Protein AF-A0A8T3SEL9-F1 (afdb_monomer)

pLDDT: mean 79.7, std 16.01, range [45.06, 97.81]

Sequence (155 aa):
MIRTMKAFIFATLALVSWNGCASQTGQLVCGKILPKHASYVLKGKKKGWAEIYLLQNTGKEPITVNRAIAHPSASAGWSSQIDPYHHAALAITSPQFILNCNHSNDGKPTSCKPLRVCILKNANQWKVTGEYWLVENKATSDFSQALMQRFKSTQ

Mean predicted aligned error: 10.85 Å

Radius of gyration: 24.33 Å; Cα contacts (8 Å, |Δi|>4): 308; chains: 1; bounding box: 57×94×31 Å

Structure (mmCIF, N/CA/C/O backbone):
data_AF-A0A8T3SEL9-F1
#
_entry.id   AF-A0A8T3SEL9-F1
#
loop_
_atom_site.group_PDB
_atom_site.id
_atom_site.type_symbol
_atom_site.label_atom_id
_atom_site.label_alt_id
_atom_site.label_comp_id
_atom_site.label_asym_id
_atom_site.label_entity_id
_atom_site.label_seq_id
_atom_site.pdbx_PDB_ins_code
_atom_site.Cartn_x
_atom_site.Cartn_y
_atom_site.Cartn_z
_atom_site.occupancy
_atom_site.B_iso_or_equiv
_atom_site.auth_seq_id
_atom_site.auth_comp_id
_atom_site.auth_asym_id
_atom_site.auth_atom_id
_atom_site.pdbx_PDB_model_num
ATOM 1 N N . MET A 1 1 ? -41.511 -79.020 -3.322 1.00 45.59 1 MET A N 1
ATOM 2 C CA . MET A 1 1 ? -40.451 -78.205 -2.687 1.00 45.59 1 MET A CA 1
ATOM 3 C C . MET A 1 1 ? -39.427 -77.836 -3.746 1.00 45.59 1 MET A C 1
ATOM 5 O O . MET A 1 1 ? -38.696 -78.710 -4.183 1.00 45.59 1 MET A O 1
ATOM 9 N N . ILE A 1 2 ? -39.410 -76.580 -4.194 1.00 45.06 2 ILE A N 1
ATOM 10 C CA . ILE A 1 2 ? -38.405 -76.040 -5.120 1.00 45.06 2 ILE A CA 1
ATOM 11 C C . ILE A 1 2 ? -37.976 -74.682 -4.557 1.00 45.06 2 ILE A C 1
ATOM 13 O O . ILE A 1 2 ? -38.814 -73.823 -4.291 1.00 45.06 2 ILE A O 1
ATOM 17 N N . ARG A 1 3 ? -36.671 -74.546 -4.303 1.00 53.50 3 ARG A N 1
ATOM 18 C CA . ARG A 1 3 ? -35.992 -73.320 -3.870 1.00 53.50 3 ARG A CA 1
ATOM 19 C C . ARG A 1 3 ? -35.836 -72.380 -5.063 1.00 53.50 3 ARG A C 1
ATOM 21 O O . ARG A 1 3 ? -35.314 -72.809 -6.086 1.00 53.50 3 ARG A O 1
ATOM 28 N N . THR A 1 4 ? -36.118 -71.094 -4.882 1.00 47.53 4 THR A N 1
ATOM 29 C CA . THR A 1 4 ? -35.555 -70.040 -5.741 1.00 47.53 4 THR A CA 1
ATOM 30 C C . THR A 1 4 ? -35.209 -68.806 -4.915 1.00 47.53 4 THR A C 1
ATOM 32 O O . THR A 1 4 ? -36.090 -68.140 -4.379 1.00 47.53 4 THR A O 1
ATOM 35 N N . MET A 1 5 ? -33.904 -68.527 -4.829 1.00 51.06 5 MET A N 1
ATOM 36 C CA . MET A 1 5 ? -33.304 -67.265 -4.387 1.00 51.06 5 MET A CA 1
ATOM 37 C C . MET A 1 5 ? -33.621 -66.144 -5.378 1.00 51.06 5 MET A C 1
ATOM 39 O O . MET A 1 5 ? -33.365 -66.318 -6.566 1.00 51.06 5 MET A O 1
ATOM 43 N N . LYS A 1 6 ? -34.056 -64.984 -4.879 1.00 52.91 6 LYS A N 1
ATOM 44 C CA . LYS A 1 6 ? -33.897 -63.639 -5.470 1.00 52.91 6 LYS A CA 1
ATOM 45 C C . LYS A 1 6 ? -34.057 -62.644 -4.316 1.00 52.91 6 LYS A C 1
ATOM 47 O O . LYS A 1 6 ? -34.886 -62.886 -3.455 1.00 52.91 6 LYS A O 1
ATOM 52 N N . ALA A 1 7 ? -33.406 -61.504 -4.194 1.00 52.88 7 ALA A N 1
ATOM 53 C CA . ALA A 1 7 ? -32.219 -60.874 -4.746 1.00 52.88 7 ALA A CA 1
ATOM 54 C C . ALA A 1 7 ? -32.076 -59.624 -3.851 1.00 52.88 7 ALA A C 1
ATOM 56 O O . ALA A 1 7 ? -33.081 -58.988 -3.527 1.00 52.88 7 ALA A O 1
ATOM 57 N N . PHE A 1 8 ? -30.867 -59.320 -3.383 1.00 56.78 8 PHE A N 1
ATOM 58 C CA . PHE A 1 8 ? -30.576 -58.126 -2.587 1.00 56.78 8 PHE A CA 1
ATOM 59 C C . PHE A 1 8 ? -31.011 -56.860 -3.342 1.00 56.78 8 PHE A C 1
ATOM 61 O O . PHE A 1 8 ? -30.530 -56.614 -4.445 1.00 56.78 8 PHE A O 1
ATOM 68 N N . ILE A 1 9 ? -31.858 -56.031 -2.727 1.00 59.31 9 ILE A N 1
ATOM 69 C CA . ILE A 1 9 ? -32.057 -54.633 -3.125 1.00 59.31 9 ILE A CA 1
ATOM 70 C C . ILE A 1 9 ? -31.699 -53.772 -1.915 1.00 59.31 9 ILE A C 1
ATOM 72 O O . ILE A 1 9 ? -32.540 -53.402 -1.102 1.00 59.31 9 ILE A O 1
ATOM 76 N N . PHE A 1 10 ? -30.404 -53.497 -1.781 1.00 57.62 10 PHE A N 1
ATOM 77 C CA . PHE A 1 10 ? -29.902 -52.360 -1.019 1.00 57.62 10 PHE A CA 1
ATOM 78 C C . PHE A 1 10 ? -29.872 -51.174 -1.993 1.00 57.62 10 PHE A C 1
ATOM 80 O O . PHE A 1 10 ? -28.969 -51.081 -2.819 1.00 57.62 10 PHE A O 1
ATOM 87 N N . ALA A 1 11 ? -30.883 -50.304 -1.944 1.00 58.12 11 ALA A N 1
ATOM 88 C CA . ALA A 1 11 ? -30.947 -49.087 -2.757 1.00 58.12 11 ALA A CA 1
ATOM 89 C C . ALA A 1 11 ? -31.209 -47.867 -1.860 1.00 58.12 11 ALA A C 1
ATOM 91 O O . ALA A 1 11 ? -32.333 -47.430 -1.638 1.00 58.12 11 ALA A O 1
ATOM 92 N N . THR A 1 12 ? -30.102 -47.396 -1.294 1.00 59.22 12 THR A N 1
ATOM 93 C CA . THR A 1 12 ? -29.720 -46.005 -1.012 1.00 59.22 12 THR A CA 1
ATOM 94 C C . THR A 1 12 ? -30.714 -44.888 -1.381 1.00 59.22 12 THR A C 1
ATOM 96 O O . THR A 1 12 ? -30.865 -44.550 -2.553 1.00 59.22 12 THR A O 1
ATOM 99 N N . LEU A 1 13 ? -31.226 -44.181 -0.369 1.00 55.56 13 LEU A N 1
ATOM 100 C CA . LEU A 1 13 ? -31.569 -42.754 -0.460 1.00 55.56 13 LEU A CA 1
ATOM 101 C C . LEU A 1 13 ? -31.029 -42.025 0.780 1.00 55.56 13 LEU A C 1
ATOM 103 O O . LEU A 1 13 ? -31.758 -41.645 1.692 1.00 55.56 13 LEU A O 1
ATOM 107 N N . ALA A 1 14 ? -29.708 -41.849 0.820 1.00 58.53 14 ALA A N 1
ATOM 108 C CA . ALA A 1 14 ? -29.106 -40.823 1.657 1.00 58.53 14 ALA A CA 1
ATOM 109 C C . ALA A 1 14 ? -29.366 -39.477 0.970 1.00 58.53 14 ALA A C 1
ATOM 111 O O . ALA A 1 14 ? -28.716 -39.134 -0.016 1.00 58.53 14 ALA A O 1
ATOM 112 N N . LEU A 1 15 ? -30.357 -38.737 1.469 1.00 55.75 15 LEU A N 1
ATOM 113 C CA . LEU A 1 15 ? -30.555 -37.324 1.162 1.00 55.75 15 LEU A CA 1
ATOM 114 C C . LEU A 1 15 ? -29.358 -36.554 1.731 1.00 55.75 15 LEU A C 1
ATOM 116 O O . LEU A 1 15 ? -29.392 -36.058 2.854 1.00 55.75 15 LEU A O 1
ATOM 120 N N . VAL A 1 16 ? -28.265 -36.507 0.971 1.00 56.00 16 VAL A N 1
ATOM 121 C CA . VAL A 1 16 ? -27.132 -35.640 1.278 1.00 56.00 16 VAL A CA 1
ATOM 122 C C . VAL A 1 16 ? -27.602 -34.216 1.009 1.00 56.00 16 VAL A C 1
ATOM 124 O O . VAL A 1 16 ? -27.625 -33.744 -0.125 1.00 56.00 16 VAL A O 1
ATOM 127 N N . SER A 1 17 ? -28.050 -33.550 2.068 1.00 52.78 17 SER A N 1
ATOM 128 C CA . SER A 1 17 ? -28.350 -32.127 2.078 1.00 52.78 17 SER A CA 1
ATOM 129 C C . SER A 1 17 ? -27.085 -31.358 1.697 1.00 52.78 17 SER A C 1
ATOM 131 O O . SER A 1 17 ? -26.189 -31.163 2.522 1.00 52.78 17 SER A O 1
ATOM 133 N N . TRP A 1 18 ? -27.005 -30.924 0.438 1.00 59.72 18 TRP A N 1
ATOM 134 C CA . TRP A 1 18 ? -26.073 -29.886 0.020 1.00 59.72 18 TRP A CA 1
ATOM 135 C C . TRP A 1 18 ? -26.457 -28.589 0.734 1.00 59.72 18 TRP A C 1
ATOM 137 O O . TRP A 1 18 ? -27.244 -27.786 0.239 1.00 59.72 18 TRP A O 1
ATOM 147 N N . ASN A 1 19 ? -25.877 -28.367 1.912 1.00 50.00 19 ASN A N 1
ATOM 148 C CA . ASN A 1 19 ? -25.732 -27.024 2.447 1.00 50.00 19 ASN A CA 1
ATOM 149 C C . ASN A 1 19 ? -24.744 -26.296 1.533 1.00 50.00 19 ASN A C 1
ATOM 151 O O . ASN A 1 19 ? -23.529 -26.387 1.707 1.00 50.00 19 ASN A O 1
ATOM 155 N N . GLY A 1 20 ? -25.275 -25.623 0.511 1.00 50.00 20 GLY A N 1
ATOM 156 C CA . GLY A 1 20 ? -24.519 -24.672 -0.288 1.00 50.00 20 GLY A CA 1
ATOM 157 C C . GLY A 1 20 ? -23.962 -23.602 0.642 1.00 50.00 20 GLY A C 1
ATOM 158 O O . GLY A 1 20 ? -24.685 -22.713 1.084 1.00 50.00 20 GLY A O 1
ATOM 159 N N . CYS A 1 21 ? -22.677 -23.707 0.975 1.00 51.06 21 CYS A N 1
ATOM 160 C CA . CYS A 1 21 ? -21.960 -22.678 1.705 1.00 51.06 21 CYS A CA 1
ATOM 161 C C . CYS A 1 21 ? -21.809 -21.478 0.761 1.00 51.06 21 CYS A C 1
ATOM 163 O O . CYS A 1 21 ? -20.869 -21.408 -0.032 1.00 51.06 21 CYS A O 1
ATOM 165 N N . ALA A 1 22 ? -22.782 -20.564 0.786 1.00 45.84 22 ALA A N 1
ATOM 166 C CA . ALA A 1 22 ? -22.693 -19.290 0.091 1.00 45.84 22 ALA A CA 1
ATOM 167 C C . ALA A 1 22 ? -21.573 -18.470 0.745 1.00 45.84 22 ALA A C 1
ATOM 169 O O . ALA A 1 22 ? -21.781 -17.748 1.718 1.00 45.84 22 ALA A O 1
ATOM 170 N N . SER A 1 23 ? -20.353 -18.626 0.231 1.00 52.41 23 SER A N 1
ATOM 171 C CA . SER A 1 23 ? -19.222 -17.795 0.621 1.00 52.41 23 SER A CA 1
ATOM 172 C C . SER A 1 23 ? -19.527 -16.362 0.201 1.00 52.41 23 SER A C 1
ATOM 174 O O . SER A 1 23 ? -19.604 -16.064 -0.989 1.00 52.41 23 SER A O 1
ATOM 176 N N . GLN A 1 24 ? -19.724 -15.474 1.176 1.00 51.75 24 GLN A N 1
ATOM 177 C CA . GLN A 1 24 ? -19.794 -14.032 0.949 1.00 51.75 24 GLN A CA 1
ATOM 178 C C . GLN A 1 24 ? -18.437 -13.554 0.421 1.00 51.75 24 GLN A C 1
ATOM 180 O O . GLN A 1 24 ? -17.544 -13.174 1.176 1.00 51.75 24 GLN A O 1
ATOM 185 N N . THR A 1 25 ? -18.247 -13.612 -0.892 1.00 56.88 25 THR A N 1
ATOM 186 C CA . THR A 1 25 ? -17.068 -13.056 -1.548 1.00 56.88 25 THR A CA 1
ATOM 187 C C . THR A 1 25 ? -17.226 -11.542 -1.612 1.00 56.88 25 THR A C 1
ATOM 189 O O . THR A 1 25 ? -18.165 -11.042 -2.234 1.00 56.88 25 THR A O 1
ATOM 192 N N . GLY A 1 26 ? -16.325 -10.803 -0.959 1.00 62.38 26 GLY A N 1
ATOM 193 C CA . GLY A 1 26 ? -16.287 -9.344 -1.056 1.00 62.38 26 GLY A CA 1
ATOM 194 C C . GLY A 1 26 ? -16.213 -8.890 -2.519 1.00 62.38 26 GLY A C 1
ATOM 195 O O . GLY A 1 26 ? -15.504 -9.481 -3.332 1.00 62.38 26 GLY A O 1
ATOM 196 N N . GLN A 1 27 ? -16.959 -7.843 -2.867 1.00 74.94 27 GLN A N 1
ATOM 197 C CA . GLN A 1 27 ? -16.995 -7.306 -4.224 1.00 74.94 27 GLN A CA 1
ATOM 198 C C . GLN A 1 27 ? -15.821 -6.347 -4.435 1.00 74.94 27 GLN A C 1
ATOM 200 O O . GLN A 1 27 ? -15.709 -5.327 -3.753 1.00 74.94 27 GLN A O 1
ATOM 205 N N . LEU A 1 28 ? -14.970 -6.628 -5.421 1.00 81.75 28 LEU A N 1
ATOM 206 C CA . LEU A 1 28 ? -13.900 -5.716 -5.815 1.00 81.75 28 LEU A CA 1
ATOM 207 C C . LEU A 1 28 ? -14.442 -4.571 -6.664 1.00 81.75 28 LEU A C 1
ATOM 209 O O . LEU A 1 28 ? -15.095 -4.783 -7.683 1.00 81.75 28 LEU A O 1
ATOM 213 N N . VAL A 1 29 ? -14.139 -3.343 -6.250 1.00 82.69 29 VAL A N 1
ATOM 214 C CA . VAL A 1 29 ? -14.457 -2.134 -7.011 1.00 82.69 29 VAL A CA 1
ATOM 215 C C . VAL A 1 29 ? -13.163 -1.409 -7.348 1.00 82.69 29 VAL A C 1
ATOM 217 O O . VAL A 1 29 ? -12.537 -0.792 -6.488 1.00 82.69 29 VAL A O 1
ATOM 220 N N . CYS A 1 30 ? -12.779 -1.480 -8.619 1.00 79.88 30 CYS A N 1
ATOM 221 C CA . CYS A 1 30 ? -11.598 -0.827 -9.174 1.00 79.88 30 CYS A CA 1
ATOM 222 C C . CYS A 1 30 ? -11.995 0.425 -9.974 1.00 79.88 30 CYS A C 1
ATOM 224 O O . CYS A 1 30 ? -13.083 0.484 -10.543 1.00 79.88 30 CYS A O 1
ATOM 226 N N . GLY A 1 31 ? -11.117 1.430 -10.039 1.00 64.88 31 GLY A N 1
ATOM 227 C CA . GLY A 1 31 ? -11.227 2.519 -11.025 1.00 64.88 31 GLY A CA 1
ATOM 228 C C . GLY A 1 31 ? -11.930 3.806 -10.580 1.00 64.88 31 GLY A C 1
ATOM 229 O O . GLY A 1 31 ? -11.930 4.771 -11.334 1.00 64.88 31 GLY A O 1
ATOM 230 N N . LYS A 1 32 ? -12.475 3.884 -9.357 1.00 67.06 32 LYS A N 1
ATOM 231 C CA . LYS A 1 32 ? -12.989 5.159 -8.800 1.00 67.06 32 LYS A CA 1
ATOM 232 C C . LYS A 1 32 ? -11.944 5.970 -8.028 1.00 67.06 32 LYS A C 1
ATOM 234 O O . LYS A 1 32 ? -12.220 7.100 -7.637 1.00 67.06 32 LYS A O 1
ATOM 239 N N . ILE A 1 33 ? -10.765 5.400 -7.794 1.00 79.00 33 ILE A N 1
ATOM 240 C CA . ILE A 1 33 ? -9.675 6.052 -7.072 1.00 79.00 33 ILE A CA 1
ATOM 241 C C . ILE A 1 33 ? -8.621 6.420 -8.103 1.00 79.00 33 ILE A C 1
ATOM 243 O O . ILE A 1 33 ? -7.929 5.549 -8.623 1.00 79.00 33 ILE A O 1
ATOM 247 N N . LEU A 1 34 ? -8.528 7.709 -8.410 1.00 79.75 34 LEU A N 1
ATOM 248 C CA . LEU A 1 34 ? -7.512 8.235 -9.309 1.00 79.75 34 LEU A CA 1
ATOM 249 C C . LEU A 1 34 ? -6.391 8.887 -8.496 1.00 79.75 34 LEU A C 1
ATOM 251 O O . LEU A 1 34 ? -6.676 9.563 -7.499 1.00 79.75 34 LEU A O 1
ATOM 255 N N . PRO A 1 35 ? -5.126 8.696 -8.898 1.00 82.38 35 PRO A N 1
ATOM 256 C CA . PRO A 1 35 ? -4.017 9.339 -8.225 1.00 82.38 35 PRO A CA 1
ATOM 257 C C . PRO A 1 35 ? -4.041 10.841 -8.508 1.00 82.38 35 PRO A C 1
ATOM 259 O O . PRO A 1 35 ? -4.305 11.283 -9.628 1.00 82.38 35 PRO A O 1
ATOM 262 N N . LYS A 1 36 ? -3.704 11.635 -7.495 1.00 82.50 36 LYS A N 1
ATOM 263 C CA . LYS A 1 36 ? -3.323 13.038 -7.654 1.00 82.50 36 LYS A CA 1
ATOM 264 C C . LYS A 1 36 ? -1.806 13.080 -7.837 1.00 82.50 36 LYS A C 1
ATOM 266 O O . LYS A 1 36 ? -1.063 13.087 -6.862 1.00 82.50 36 LYS A O 1
ATOM 271 N N . HIS A 1 37 ? -1.348 13.070 -9.088 1.00 80.00 37 HIS A N 1
ATOM 272 C CA . HIS A 1 37 ? 0.077 13.028 -9.456 1.00 80.00 37 HIS A CA 1
ATOM 273 C C . HIS A 1 37 ? 0.839 11.816 -8.878 1.00 80.00 37 HIS A C 1
ATOM 275 O O . HIS A 1 37 ? 0.717 10.703 -9.399 1.00 80.00 37 HIS A O 1
ATOM 281 N N . ALA A 1 38 ? 1.643 12.048 -7.838 1.00 86.06 38 ALA A N 1
ATOM 282 C CA . ALA A 1 38 ? 2.513 11.075 -7.181 1.00 86.06 38 ALA A CA 1
ATOM 283 C C . ALA A 1 38 ? 1.874 10.454 -5.929 1.00 86.06 38 ALA A C 1
ATOM 285 O O . ALA A 1 38 ? 2.556 9.771 -5.167 1.00 86.06 38 ALA A O 1
ATOM 286 N N . SER A 1 39 ? 0.578 10.699 -5.702 1.00 88.81 39 SER A N 1
ATOM 287 C CA . SER A 1 39 ? -0.094 10.269 -4.479 1.00 88.81 39 SER A CA 1
ATOM 288 C C . SER A 1 39 ? -1.522 9.784 -4.710 1.00 88.81 39 SER A C 1
ATOM 290 O O . SER A 1 39 ? -2.252 10.298 -5.558 1.00 88.81 39 SER A O 1
ATOM 292 N N . TYR A 1 40 ? -1.970 8.858 -3.873 1.00 90.19 40 TYR A N 1
ATOM 293 C CA . TYR A 1 40 ? -3.370 8.511 -3.671 1.00 90.19 40 TYR A CA 1
ATOM 294 C C . TYR A 1 40 ? -3.884 9.103 -2.362 1.00 90.19 40 TYR A C 1
ATOM 296 O O . TYR A 1 40 ? -3.187 9.093 -1.351 1.00 90.19 40 TYR A O 1
ATOM 304 N N . VAL A 1 41 ? -5.132 9.576 -2.367 1.00 90.56 41 VAL A N 1
ATOM 305 C CA . VAL A 1 41 ? -5.854 9.946 -1.143 1.00 90.56 41 VAL A CA 1
ATOM 306 C C . VAL A 1 41 ? -6.899 8.873 -0.876 1.00 90.56 41 VAL A C 1
ATOM 308 O O . VAL A 1 41 ? -7.944 8.828 -1.525 1.00 90.56 41 VAL A O 1
ATOM 311 N N . LEU A 1 42 ? -6.586 7.995 0.065 1.00 90.38 42 LEU A N 1
ATOM 312 C CA . LEU A 1 42 ? -7.416 6.881 0.498 1.00 90.38 42 LEU A CA 1
ATOM 313 C C . LEU A 1 42 ? -8.169 7.266 1.774 1.00 90.38 42 LEU A C 1
ATOM 315 O O . LEU A 1 42 ? -7.763 8.170 2.509 1.00 90.38 42 LEU A O 1
ATOM 319 N N . LYS A 1 43 ? -9.289 6.596 2.032 1.00 88.19 43 LYS A N 1
ATOM 320 C CA . LYS A 1 43 ? -10.138 6.861 3.199 1.00 88.19 43 LYS A CA 1
ATOM 321 C C . LYS A 1 43 ? -10.500 5.559 3.898 1.00 88.19 43 LYS A C 1
ATOM 323 O O . LYS A 1 43 ? -10.917 4.605 3.244 1.00 88.19 43 LYS A O 1
ATOM 328 N N . GLY A 1 44 ? -10.352 5.527 5.213 1.00 84.12 44 GLY A N 1
ATOM 329 C CA . GLY A 1 44 ? -10.933 4.489 6.050 1.00 84.12 44 GLY A CA 1
ATOM 330 C C . GLY A 1 44 ? -12.454 4.622 6.142 1.00 84.12 44 GLY A C 1
ATOM 331 O O . GLY A 1 44 ? -13.045 5.612 5.697 1.00 84.12 44 GLY A O 1
ATOM 332 N N . LYS A 1 45 ? -13.094 3.610 6.732 1.00 81.12 45 LYS A N 1
ATOM 333 C CA . LYS A 1 45 ? -14.528 3.635 7.051 1.00 81.12 45 LYS A CA 1
ATOM 334 C C . LYS A 1 45 ? -14.792 4.421 8.345 1.00 81.12 45 LYS A C 1
ATOM 336 O O . LYS A 1 45 ? -13.996 5.237 8.802 1.00 81.12 45 LYS A O 1
ATOM 341 N N . LYS A 1 46 ? -15.968 4.192 8.936 1.00 76.06 46 LYS A N 1
ATOM 342 C CA . LYS A 1 46 ? -16.347 4.659 10.272 1.00 76.06 46 LYS A CA 1
ATOM 343 C C . LYS A 1 46 ? -15.307 4.213 11.313 1.00 76.06 46 LYS A C 1
ATOM 345 O O . LYS A 1 46 ? -14.740 3.129 11.199 1.00 76.06 46 LYS A O 1
ATOM 350 N N . LYS A 1 47 ? -15.115 5.029 12.355 1.00 70.38 47 LYS A N 1
ATOM 351 C CA . LYS A 1 47 ? -14.187 4.777 13.471 1.00 70.38 47 LYS A CA 1
ATOM 352 C C . LYS A 1 47 ? -14.282 3.326 13.973 1.00 70.38 47 LYS A C 1
ATOM 354 O O . LYS A 1 47 ? -15.373 2.869 14.313 1.00 70.38 47 LYS A O 1
ATOM 359 N N . GLY A 1 48 ? -13.139 2.636 14.016 1.00 71.81 48 GLY A N 1
ATOM 360 C CA . GLY A 1 48 ? -13.020 1.240 14.458 1.00 71.81 48 GLY A CA 1
ATOM 361 C C . GLY A 1 48 ? -13.168 0.182 13.360 1.00 71.81 48 GLY A C 1
ATOM 362 O O . GLY A 1 48 ? -13.114 -1.002 13.675 1.00 71.81 48 GLY A O 1
ATOM 363 N N . TRP A 1 49 ? -13.345 0.584 12.097 1.00 81.75 49 TRP A N 1
ATOM 364 C CA . TRP A 1 49 ? -13.405 -0.330 10.957 1.00 81.75 49 TRP A CA 1
ATOM 365 C C . TRP A 1 49 ? -12.380 0.051 9.894 1.00 81.75 49 TRP A C 1
ATOM 367 O O . TRP A 1 49 ? -12.311 1.215 9.488 1.00 81.75 49 TRP A O 1
ATOM 377 N N . ALA A 1 50 ? -11.634 -0.934 9.398 1.00 86.38 50 ALA A N 1
ATOM 378 C CA . ALA A 1 50 ? -10.749 -0.715 8.263 1.00 86.38 50 ALA A CA 1
ATOM 379 C C . ALA A 1 50 ? -11.499 -0.803 6.929 1.00 86.38 50 ALA A C 1
ATOM 381 O O . ALA A 1 50 ? -12.383 -1.640 6.731 1.00 86.38 50 ALA A O 1
ATOM 382 N N . GLU A 1 51 ? -11.104 0.057 5.996 1.00 89.31 51 GLU A N 1
ATOM 383 C CA . GLU A 1 51 ? -11.327 -0.145 4.569 1.00 89.31 51 GLU A CA 1
ATOM 384 C C . GLU A 1 51 ? -10.116 -0.886 3.996 1.00 89.31 51 GLU A C 1
ATOM 386 O O . GLU A 1 51 ? -8.972 -0.526 4.292 1.00 89.31 51 GLU A O 1
ATOM 391 N N . ILE A 1 52 ? -10.363 -1.924 3.195 1.00 90.56 52 ILE A N 1
ATOM 392 C CA . ILE A 1 52 ? -9.296 -2.725 2.594 1.00 90.56 52 ILE A CA 1
ATOM 393 C C . ILE A 1 52 ? -9.083 -2.280 1.154 1.00 90.56 52 ILE A C 1
ATOM 395 O O . ILE A 1 52 ? -9.979 -2.382 0.310 1.00 90.56 52 ILE A O 1
ATOM 399 N N . TYR A 1 53 ? -7.869 -1.819 0.879 1.00 92.69 53 TYR A N 1
ATOM 400 C CA . TYR A 1 53 ? -7.419 -1.439 -0.449 1.00 92.69 53 TYR A CA 1
ATOM 401 C C . TYR A 1 53 ? -6.525 -2.530 -1.014 1.00 92.69 53 TYR A C 1
ATOM 403 O O . TYR A 1 53 ? -5.594 -2.978 -0.350 1.00 92.69 53 TYR A O 1
ATOM 411 N N . LEU A 1 54 ? -6.796 -2.945 -2.247 1.00 94.38 54 LEU A N 1
ATOM 412 C CA . LEU A 1 54 ? -5.908 -3.804 -3.017 1.00 94.38 54 LEU A CA 1
ATOM 413 C C . LEU A 1 54 ? -5.149 -2.941 -4.013 1.00 94.38 54 LEU A C 1
ATOM 415 O O . LEU A 1 54 ? -5.743 -2.120 -4.712 1.00 94.38 54 LEU A O 1
ATOM 419 N N . LEU A 1 55 ? -3.844 -3.133 -4.066 1.00 95.31 55 LEU A N 1
ATOM 420 C CA . LEU A 1 55 ? -2.927 -2.389 -4.903 1.00 95.31 55 LEU A CA 1
ATOM 421 C C . LEU A 1 55 ? -2.284 -3.380 -5.866 1.00 95.31 55 LEU A C 1
ATOM 423 O O . LEU A 1 55 ? -1.887 -4.466 -5.456 1.00 95.31 55 LEU A O 1
ATOM 427 N N . GLN A 1 56 ? -2.191 -3.018 -7.137 1.00 95.62 56 GLN A N 1
ATOM 428 C CA . GLN A 1 56 ? -1.532 -3.816 -8.162 1.00 95.62 56 GLN A CA 1
ATOM 429 C C . GLN A 1 56 ? -0.593 -2.920 -8.954 1.00 95.62 56 GLN A C 1
ATOM 431 O O . GLN A 1 56 ? -1.038 -1.930 -9.538 1.00 95.62 56 GLN A O 1
ATOM 436 N N . ASN A 1 57 ? 0.684 -3.279 -9.024 1.00 95.81 57 ASN A N 1
ATOM 437 C CA . ASN A 1 57 ? 1.593 -2.632 -9.956 1.00 95.81 57 ASN A CA 1
ATOM 438 C C . ASN A 1 57 ? 1.366 -3.217 -11.356 1.00 95.81 57 ASN A C 1
ATOM 440 O O . ASN A 1 57 ? 1.624 -4.384 -11.612 1.00 95.81 57 ASN A O 1
ATOM 444 N N . THR A 1 58 ? 0.842 -2.406 -12.265 1.00 95.38 58 THR A N 1
ATOM 445 C CA . THR A 1 58 ? 0.626 -2.754 -13.679 1.00 95.38 58 THR A CA 1
ATOM 446 C C . THR A 1 58 ? 1.764 -2.275 -14.585 1.00 95.38 58 THR A C 1
ATOM 448 O O . THR A 1 58 ? 1.688 -2.424 -15.803 1.00 95.38 58 THR A O 1
ATOM 451 N N . GLY A 1 59 ? 2.801 -1.670 -14.001 1.00 94.56 59 GLY A N 1
ATOM 452 C CA . GLY A 1 59 ? 4.002 -1.221 -14.688 1.00 94.56 59 GLY A CA 1
ATOM 453 C C . GLY A 1 59 ? 5.052 -2.319 -14.844 1.00 94.56 59 GLY A C 1
ATOM 454 O O . GLY A 1 59 ? 4.893 -3.442 -14.372 1.00 94.56 59 GLY A O 1
ATOM 455 N N . LYS A 1 60 ? 6.146 -1.954 -15.519 1.00 95.69 60 LYS A N 1
ATOM 456 C CA . LYS A 1 60 ? 7.310 -2.820 -15.770 1.00 95.69 60 LYS A CA 1
ATOM 457 C C . LYS A 1 60 ? 8.447 -2.629 -14.766 1.00 95.69 60 LYS A C 1
ATOM 459 O O . LYS A 1 60 ? 9.372 -3.426 -14.763 1.00 95.69 60 LYS A O 1
ATOM 464 N N . GLU A 1 61 ? 8.356 -1.599 -13.931 1.00 95.19 61 GLU A N 1
ATOM 465 C CA . GLU A 1 61 ? 9.363 -1.250 -12.930 1.00 95.19 61 GLU A CA 1
ATOM 466 C C . GLU A 1 61 ? 8.778 -1.399 -11.520 1.00 95.19 61 GLU A C 1
ATOM 468 O O . GLU A 1 61 ? 7.574 -1.159 -11.341 1.00 95.19 61 GLU A O 1
ATOM 473 N N . PRO A 1 62 ? 9.590 -1.765 -10.515 1.00 96.00 62 PRO A N 1
ATOM 474 C CA . PRO A 1 62 ? 9.169 -1.741 -9.123 1.00 96.00 62 PRO A CA 1
ATOM 475 C C . PRO A 1 62 ? 8.769 -0.328 -8.682 1.00 96.00 62 PRO A C 1
ATOM 477 O O . PRO A 1 62 ? 9.384 0.672 -9.067 1.00 96.00 62 PRO A O 1
ATOM 480 N N . ILE A 1 63 ? 7.726 -0.246 -7.857 1.00 95.00 63 ILE A N 1
ATOM 481 C CA . ILE A 1 63 ? 7.278 1.007 -7.245 1.00 95.00 63 ILE A CA 1
ATOM 482 C C . ILE A 1 63 ? 7.329 0.841 -5.737 1.00 95.00 63 ILE A C 1
ATOM 484 O O . ILE A 1 63 ? 6.737 -0.088 -5.194 1.00 95.00 63 ILE A O 1
ATOM 488 N N . THR A 1 64 ? 7.966 1.782 -5.050 1.00 95.38 64 THR A N 1
ATOM 489 C CA . THR A 1 64 ? 7.899 1.859 -3.593 1.00 95.38 64 THR A CA 1
ATOM 490 C C . THR A 1 64 ? 6.769 2.788 -3.203 1.00 95.38 64 THR A C 1
ATOM 492 O O . THR A 1 64 ? 6.722 3.940 -3.631 1.00 95.38 64 THR A O 1
ATOM 495 N N . VAL A 1 65 ? 5.853 2.298 -2.379 1.00 93.88 65 VAL A N 1
ATOM 496 C CA . VAL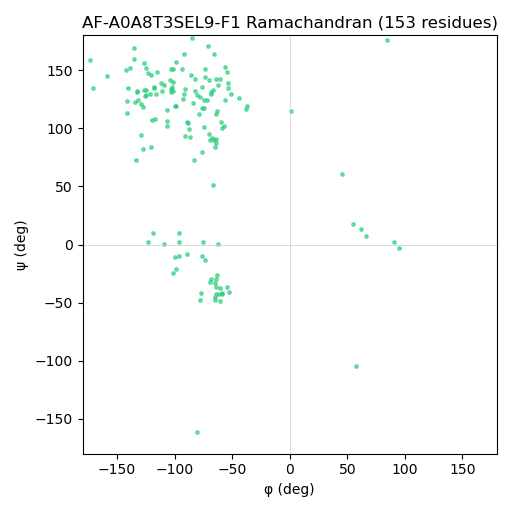 A 1 65 ? 4.749 3.085 -1.844 1.00 93.88 65 VAL A CA 1
ATOM 497 C C . VAL A 1 65 ? 4.954 3.350 -0.366 1.00 93.88 65 VAL A C 1
ATOM 499 O O . VAL A 1 65 ? 5.346 2.458 0.380 1.00 93.88 65 VAL A O 1
ATOM 502 N N . ASN A 1 66 ? 4.681 4.574 0.071 1.00 91.31 66 ASN A N 1
ATOM 503 C CA . ASN A 1 66 ? 4.856 4.975 1.462 1.00 91.31 66 ASN A CA 1
ATOM 504 C C . ASN A 1 66 ? 3.701 5.851 1.937 1.00 91.31 66 ASN A C 1
ATOM 506 O O . ASN A 1 66 ? 3.093 6.598 1.170 1.00 91.31 66 ASN A O 1
ATOM 510 N N . ARG A 1 67 ? 3.421 5.809 3.239 1.00 88.88 67 ARG A N 1
ATOM 511 C CA . ARG A 1 67 ? 2.517 6.777 3.859 1.00 88.88 67 ARG A CA 1
ATOM 512 C C . ARG A 1 67 ? 3.177 8.158 3.851 1.00 88.88 67 ARG A C 1
ATOM 514 O O . ARG A 1 67 ? 4.325 8.294 4.274 1.00 88.88 67 ARG A O 1
ATOM 521 N N . ALA A 1 68 ? 2.456 9.188 3.415 1.00 82.06 68 ALA A N 1
ATOM 522 C CA . ALA A 1 68 ? 2.896 10.562 3.618 1.00 82.06 68 ALA A CA 1
ATOM 523 C C . ALA A 1 68 ? 2.674 10.942 5.088 1.00 82.06 68 ALA A C 1
ATOM 525 O O . ALA A 1 68 ? 1.541 10.949 5.575 1.00 82.06 68 ALA A O 1
ATOM 526 N N . ILE A 1 69 ? 3.758 11.243 5.795 1.00 75.88 69 ILE A N 1
ATOM 527 C CA . ILE A 1 69 ? 3.745 11.743 7.170 1.00 75.88 69 ILE A CA 1
ATOM 528 C C . ILE A 1 69 ? 4.564 13.030 7.214 1.00 75.88 69 ILE A C 1
ATOM 530 O O . ILE A 1 69 ? 5.654 13.085 6.654 1.00 75.88 69 ILE A O 1
ATOM 534 N N . ALA A 1 70 ? 4.020 14.073 7.846 1.00 64.12 70 ALA A N 1
ATOM 535 C CA . ALA A 1 70 ? 4.680 15.379 7.939 1.00 64.12 70 ALA A CA 1
ATOM 536 C C . ALA A 1 70 ? 5.994 15.313 8.739 1.00 64.12 70 ALA A C 1
ATOM 538 O O . ALA A 1 70 ? 6.930 16.054 8.459 1.00 64.12 70 ALA A O 1
ATOM 539 N N . HIS A 1 71 ? 6.071 14.385 9.698 1.00 59.69 71 HIS A N 1
ATOM 540 C CA . HIS A 1 71 ? 7.251 14.135 10.518 1.00 59.69 71 HIS A CA 1
ATOM 541 C C . HIS A 1 71 ? 7.570 12.638 10.488 1.00 59.69 71 HIS A C 1
ATOM 543 O O . HIS A 1 71 ? 6.955 11.870 11.234 1.00 59.69 71 HIS A O 1
ATOM 549 N N . PRO A 1 72 ? 8.463 12.188 9.591 1.00 60.69 72 PRO A N 1
ATOM 550 C CA . PRO A 1 72 ? 8.889 10.801 9.571 1.00 60.69 72 PRO A CA 1
ATOM 551 C C . PRO A 1 72 ? 9.610 10.458 10.875 1.00 60.69 72 PRO A C 1
ATOM 553 O O . PRO A 1 72 ? 10.664 11.012 11.172 1.00 60.69 72 PRO A O 1
ATOM 556 N N . SER A 1 73 ? 9.031 9.561 11.677 1.00 52.97 73 SER A N 1
ATOM 557 C CA . SER A 1 73 ? 9.738 8.957 12.805 1.00 52.97 73 SER A CA 1
ATOM 558 C C . SER A 1 73 ? 10.525 7.740 12.317 1.00 52.97 73 SER A C 1
ATOM 560 O O . SER A 1 73 ? 10.087 7.018 11.419 1.00 52.97 73 SER A O 1
ATOM 562 N N . ALA A 1 74 ? 11.690 7.500 12.920 1.00 48.22 74 ALA A N 1
ATOM 563 C CA . ALA A 1 74 ? 12.654 6.468 12.524 1.00 48.22 74 ALA A CA 1
ATOM 564 C C . ALA A 1 74 ? 12.139 5.010 12.616 1.00 48.22 74 ALA A C 1
ATOM 566 O O . ALA A 1 74 ? 12.871 4.080 12.297 1.00 48.22 74 ALA A O 1
ATOM 567 N N . SER A 1 75 ? 10.884 4.792 13.024 1.00 46.62 75 SER A N 1
ATOM 568 C CA . SER A 1 75 ? 10.265 3.466 13.193 1.00 46.62 75 SER A CA 1
ATOM 569 C C . SER A 1 75 ? 9.046 3.241 12.293 1.00 46.62 75 SER A C 1
ATOM 571 O O . SER A 1 75 ? 8.311 2.270 12.462 1.00 46.62 75 SER A O 1
ATOM 573 N N . ALA A 1 76 ? 8.792 4.129 11.334 1.00 51.62 76 ALA A N 1
ATOM 574 C CA . ALA A 1 76 ? 7.638 4.033 10.455 1.00 51.62 76 ALA A CA 1
ATOM 575 C C . ALA A 1 76 ? 7.916 3.075 9.274 1.00 51.62 76 ALA A C 1
ATOM 577 O O . ALA A 1 76 ? 8.066 3.518 8.138 1.00 51.62 76 ALA A O 1
ATOM 578 N N . GLY A 1 77 ? 7.953 1.762 9.536 1.00 62.94 77 GLY A N 1
ATOM 579 C CA . GLY A 1 77 ? 8.071 0.669 8.550 1.00 62.94 77 GLY A CA 1
ATOM 580 C C . GLY A 1 77 ? 6.861 0.518 7.613 1.00 62.94 77 GLY A C 1
ATOM 581 O O . GLY A 1 77 ? 6.281 -0.554 7.506 1.00 62.94 77 GLY A O 1
ATOM 582 N N . TRP A 1 78 ? 6.441 1.609 6.971 1.00 78.00 78 TRP A N 1
ATOM 583 C CA . TRP A 1 78 ? 5.262 1.686 6.097 1.00 78.00 78 TRP A CA 1
ATOM 584 C C . TRP A 1 78 ? 5.585 1.614 4.615 1.00 78.00 78 TRP A C 1
ATOM 586 O O . TRP A 1 78 ? 4.669 1.538 3.796 1.00 78.00 78 TRP A O 1
ATOM 596 N N . SER A 1 79 ? 6.863 1.709 4.270 1.00 89.00 79 SER A N 1
ATOM 597 C CA . SER A 1 79 ? 7.303 1.628 2.889 1.00 89.00 79 SER A CA 1
ATOM 598 C C . SER A 1 79 ? 7.217 0.184 2.420 1.00 89.00 79 SER A C 1
ATOM 600 O O . SER A 1 79 ? 7.821 -0.690 3.033 1.00 89.00 79 SER A O 1
ATOM 602 N N . SER A 1 80 ? 6.498 -0.048 1.328 1.00 93.06 80 SER A N 1
ATOM 603 C CA . SER A 1 80 ? 6.420 -1.356 0.685 1.00 93.06 80 SER A CA 1
ATOM 604 C C . SER A 1 80 ? 6.820 -1.214 -0.774 1.00 93.06 80 SER A C 1
ATOM 606 O O . SER A 1 80 ? 6.314 -0.339 -1.478 1.00 93.06 80 SER A O 1
ATOM 608 N N . GLN A 1 81 ? 7.752 -2.045 -1.227 1.00 95.62 81 GLN A N 1
ATOM 609 C CA . GLN A 1 81 ? 8.052 -2.180 -2.647 1.00 95.62 81 GLN A CA 1
ATOM 610 C C . GLN A 1 81 ? 7.033 -3.128 -3.271 1.00 95.62 81 GLN A C 1
ATOM 612 O O . GLN A 1 81 ? 6.783 -4.202 -2.738 1.00 95.62 81 GLN A O 1
ATOM 617 N N . ILE A 1 82 ? 6.451 -2.744 -4.402 1.00 96.75 82 ILE A N 1
ATOM 618 C CA . ILE A 1 82 ? 5.548 -3.579 -5.188 1.00 96.75 82 ILE A CA 1
ATOM 619 C C . ILE A 1 82 ? 6.210 -3.798 -6.543 1.00 96.75 82 ILE A C 1
ATOM 621 O O . ILE A 1 82 ? 6.292 -2.879 -7.366 1.00 96.75 82 ILE A O 1
ATOM 625 N N . ASP A 1 83 ? 6.688 -5.016 -6.758 1.00 97.62 83 ASP A N 1
ATOM 626 C CA . ASP A 1 83 ? 7.361 -5.415 -7.988 1.00 97.62 83 ASP A CA 1
ATOM 627 C C . ASP A 1 83 ? 6.404 -5.389 -9.190 1.00 97.62 83 ASP A C 1
ATOM 629 O O . ASP A 1 83 ? 5.177 -5.327 -9.024 1.00 97.62 83 ASP A O 1
ATOM 633 N N . PRO A 1 84 ? 6.934 -5.410 -10.424 1.00 97.00 84 PRO A N 1
ATOM 634 C CA . PRO A 1 84 ? 6.120 -5.476 -11.629 1.00 97.00 84 PRO A CA 1
ATOM 635 C C . PRO A 1 84 ? 5.104 -6.617 -11.561 1.00 97.00 84 PRO A C 1
ATOM 637 O O . PRO A 1 84 ? 5.450 -7.759 -11.268 1.00 97.00 84 PRO A O 1
ATOM 640 N N . TYR A 1 85 ? 3.838 -6.310 -11.844 1.00 95.88 85 TYR A N 1
ATOM 641 C CA . TYR A 1 85 ? 2.728 -7.273 -11.839 1.00 95.88 85 TYR A CA 1
ATOM 642 C C . TYR A 1 85 ? 2.443 -7.936 -10.484 1.00 95.88 85 TYR A C 1
ATOM 644 O O . TYR A 1 85 ? 1.676 -8.897 -10.415 1.00 95.88 85 TYR A O 1
ATOM 652 N N . HIS A 1 86 ? 3.002 -7.406 -9.394 1.00 97.81 86 HIS A N 1
ATOM 653 C CA . HIS A 1 86 ? 2.695 -7.854 -8.044 1.00 97.81 86 HIS A CA 1
ATOM 654 C C . HIS A 1 86 ? 1.548 -7.056 -7.421 1.00 97.81 86 HIS A C 1
ATOM 656 O O . HIS A 1 86 ? 1.140 -5.980 -7.876 1.00 97.81 86 HIS A O 1
ATOM 662 N N . HIS A 1 87 ? 1.021 -7.628 -6.346 1.00 96.62 87 HIS A N 1
ATOM 663 C CA . HIS A 1 87 ? -0.113 -7.149 -5.590 1.00 96.62 87 HIS A CA 1
ATOM 664 C C . HIS A 1 87 ? 0.251 -6.929 -4.123 1.00 96.62 87 HIS A C 1
ATOM 666 O O . HIS A 1 87 ? 1.044 -7.663 -3.531 1.00 96.62 87 HIS A O 1
ATOM 672 N N . ALA A 1 88 ? -0.402 -5.942 -3.524 1.00 96.31 88 ALA A N 1
ATOM 673 C CA . ALA A 1 88 ? -0.382 -5.682 -2.096 1.00 96.31 88 ALA A CA 1
ATOM 674 C C . ALA A 1 88 ? -1.805 -5.401 -1.595 1.00 96.31 88 ALA A C 1
ATOM 676 O O . ALA A 1 88 ? -2.705 -5.058 -2.364 1.00 96.31 88 ALA A O 1
ATOM 677 N N . ALA A 1 89 ? -2.019 -5.559 -0.295 1.00 94.25 89 ALA A N 1
ATOM 678 C CA . ALA A 1 89 ? -3.278 -5.263 0.370 1.00 94.25 89 ALA A CA 1
ATOM 679 C C . ALA A 1 89 ? -3.011 -4.440 1.628 1.00 94.25 89 ALA A C 1
ATOM 681 O O . ALA A 1 89 ? -2.172 -4.811 2.448 1.00 94.25 89 ALA A O 1
ATOM 682 N N . LEU A 1 90 ? -3.746 -3.344 1.786 1.00 92.62 90 LEU A N 1
ATOM 683 C CA . LEU A 1 90 ? -3.565 -2.367 2.853 1.00 92.62 90 LEU A CA 1
ATOM 684 C C . LEU A 1 90 ? -4.883 -2.169 3.606 1.00 92.62 90 LEU A C 1
ATOM 686 O O . LEU A 1 90 ? -5.915 -1.891 2.992 1.00 92.62 90 LEU A O 1
ATOM 690 N N . ALA A 1 91 ? -4.839 -2.292 4.930 1.00 91.00 91 ALA A N 1
ATOM 691 C CA . ALA A 1 91 ? -5.947 -1.946 5.812 1.00 91.00 91 ALA A CA 1
ATOM 692 C C . ALA A 1 91 ? -5.809 -0.489 6.267 1.00 91.00 91 ALA A C 1
ATOM 694 O O . ALA A 1 91 ? -4.741 -0.090 6.728 1.00 91.00 91 ALA A O 1
ATOM 695 N N . ILE A 1 92 ? -6.875 0.310 6.136 1.00 89.69 92 ILE A N 1
ATOM 696 C CA . ILE A 1 92 ? -6.869 1.737 6.492 1.00 89.69 92 ILE A CA 1
ATOM 697 C C . ILE A 1 92 ? -8.052 2.081 7.396 1.00 89.69 92 ILE A C 1
ATOM 699 O O . ILE A 1 92 ? -9.207 1.958 6.989 1.00 89.69 92 ILE A O 1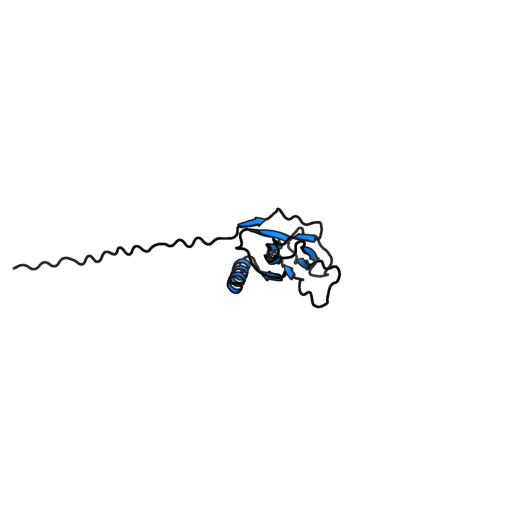
ATOM 703 N N . THR A 1 93 ? -7.770 2.599 8.591 1.00 88.75 93 THR A N 1
ATOM 704 C CA . THR A 1 93 ? -8.769 3.139 9.528 1.00 88.75 93 THR A CA 1
ATOM 705 C C . THR A 1 93 ? -8.861 4.663 9.529 1.00 88.75 93 THR A C 1
ATOM 707 O O . THR A 1 93 ? -9.903 5.212 9.885 1.00 88.75 93 THR A O 1
ATOM 710 N N . SER A 1 94 ? -7.792 5.364 9.141 1.00 87.50 94 SER A N 1
ATOM 711 C CA . SER A 1 94 ? -7.745 6.831 9.148 1.00 87.50 94 SER A CA 1
ATOM 712 C C . SER A 1 94 ? -8.751 7.464 8.175 1.00 87.50 94 SER A C 1
ATOM 714 O O . SER A 1 94 ? -8.898 6.984 7.051 1.00 87.50 94 SER A O 1
ATOM 716 N N . PRO A 1 95 ? -9.384 8.600 8.532 1.00 86.75 95 PRO A N 1
ATOM 717 C CA . PRO A 1 95 ? -10.334 9.294 7.654 1.00 86.75 95 PRO A CA 1
ATOM 718 C C . PRO A 1 95 ? -9.681 9.812 6.365 1.00 86.75 95 PRO A C 1
ATOM 720 O O . PRO A 1 95 ? -10.345 9.952 5.338 1.00 86.75 95 PRO A O 1
ATOM 723 N N . GLN A 1 96 ? -8.376 10.076 6.417 1.00 88.81 96 GLN A N 1
ATOM 724 C CA . GLN A 1 96 ? -7.561 10.462 5.280 1.00 88.81 96 GLN A CA 1
ATOM 725 C C . GLN A 1 96 ? -6.193 9.794 5.398 1.00 88.81 96 GLN A C 1
ATOM 727 O O . GLN A 1 96 ? -5.483 9.973 6.385 1.00 88.81 96 GLN A O 1
ATOM 732 N N . PHE A 1 97 ? -5.825 9.033 4.375 1.00 89.06 97 PHE A N 1
ATOM 733 C CA . PHE A 1 97 ? -4.544 8.356 4.262 1.00 89.06 97 PHE A CA 1
ATOM 734 C C . PHE A 1 97 ? -3.926 8.716 2.915 1.00 89.06 97 PHE A C 1
ATOM 736 O O . PHE A 1 97 ? -4.508 8.444 1.866 1.00 89.06 97 PHE A O 1
ATOM 743 N N . ILE A 1 98 ? -2.764 9.360 2.939 1.00 91.44 98 ILE A N 1
ATOM 744 C CA . ILE A 1 98 ? -2.055 9.751 1.723 1.00 91.44 98 ILE A CA 1
ATOM 745 C C . ILE A 1 98 ? -0.974 8.706 1.462 1.00 91.44 98 ILE A C 1
ATOM 747 O O . ILE A 1 98 ? -0.090 8.509 2.296 1.00 91.44 98 ILE A O 1
ATOM 751 N N . LEU A 1 99 ? -1.065 8.040 0.316 1.00 92.75 99 LEU A N 1
ATOM 752 C CA . LEU A 1 99 ? -0.097 7.052 -0.146 1.00 92.75 99 LEU A CA 1
ATOM 753 C C . LEU A 1 99 ? 0.714 7.663 -1.288 1.00 92.75 99 LEU A C 1
ATOM 755 O O . LEU A 1 99 ? 0.141 7.965 -2.328 1.00 92.75 99 LEU A O 1
ATOM 759 N N . ASN A 1 100 ? 2.014 7.840 -1.102 1.00 93.25 100 ASN A N 1
ATOM 760 C CA . ASN A 1 100 ? 2.923 8.347 -2.126 1.00 93.25 100 ASN A CA 1
ATOM 761 C C . ASN A 1 100 ? 3.567 7.194 -2.894 1.00 93.25 100 ASN A C 1
ATOM 763 O O . ASN A 1 100 ? 3.761 6.119 -2.328 1.00 93.25 100 ASN A O 1
ATOM 767 N N . CYS A 1 101 ? 3.915 7.438 -4.156 1.00 93.56 101 CYS A N 1
ATOM 768 C CA . CYS A 1 101 ? 4.711 6.530 -4.973 1.00 93.56 101 CYS A CA 1
ATOM 769 C C . CYS A 1 101 ? 6.088 7.132 -5.229 1.00 93.56 101 CYS A C 1
ATOM 771 O O . CYS A 1 101 ? 6.200 8.274 -5.675 1.00 93.56 101 CYS A O 1
ATOM 773 N N . ASN A 1 102 ? 7.120 6.324 -5.024 1.00 93.50 102 ASN A N 1
ATOM 774 C CA . ASN A 1 102 ? 8.505 6.640 -5.324 1.00 93.50 102 ASN A CA 1
ATOM 775 C C . ASN A 1 102 ? 9.107 5.541 -6.203 1.00 93.50 102 ASN A C 1
ATOM 777 O O . ASN A 1 102 ? 8.658 4.391 -6.183 1.00 93.50 102 ASN A O 1
ATOM 781 N N . HIS A 1 103 ? 10.152 5.873 -6.951 1.00 91.56 103 HIS A N 1
ATOM 782 C CA . HIS A 1 103 ? 10.999 4.854 -7.556 1.00 91.56 103 HIS A CA 1
ATOM 783 C C . HIS A 1 103 ? 11.660 4.014 -6.465 1.00 91.56 103 HIS A C 1
ATOM 785 O O . HIS A 1 103 ? 12.174 4.553 -5.483 1.00 91.56 103 HIS A O 1
ATOM 791 N N . SER A 1 104 ? 11.699 2.698 -6.658 1.00 88.69 104 SER A N 1
ATOM 792 C CA . SER A 1 104 ? 12.360 1.810 -5.700 1.00 88.69 104 SER A CA 1
ATOM 793 C C . SER A 1 104 ? 13.877 1.987 -5.667 1.00 88.69 104 SER A C 1
ATOM 795 O O . SER A 1 104 ? 14.475 1.833 -4.609 1.00 88.69 104 SER A O 1
ATOM 797 N N . ASN A 1 105 ? 14.489 2.380 -6.788 1.00 87.12 105 ASN A N 1
ATOM 798 C CA . ASN A 1 105 ? 15.947 2.453 -6.911 1.00 87.12 105 ASN A CA 1
ATOM 799 C C . ASN A 1 105 ? 16.561 3.679 -6.221 1.00 87.12 105 ASN A C 1
ATOM 801 O O . ASN A 1 105 ? 17.616 3.566 -5.606 1.00 87.12 105 ASN A O 1
ATOM 805 N N . ASP A 1 106 ? 15.936 4.853 -6.348 1.00 87.31 106 ASP A N 1
ATOM 806 C CA . ASP A 1 106 ? 16.497 6.118 -5.851 1.00 87.31 106 ASP A CA 1
ATOM 807 C C . ASP A 1 106 ? 15.584 6.857 -4.865 1.00 87.31 106 ASP A C 1
ATOM 809 O O . ASP A 1 106 ? 15.921 7.948 -4.405 1.00 87.31 106 ASP A O 1
ATOM 813 N N . GLY A 1 107 ? 14.424 6.280 -4.533 1.00 86.06 107 GLY A N 1
ATOM 814 C CA . GLY A 1 107 ? 13.475 6.850 -3.582 1.00 86.06 107 GLY A CA 1
ATOM 815 C C . GLY A 1 107 ? 12.831 8.159 -4.042 1.00 86.06 107 GLY A C 1
ATOM 816 O O . GLY A 1 107 ? 12.114 8.781 -3.257 1.00 86.06 107 GLY A O 1
ATOM 817 N N . LYS A 1 108 ? 13.050 8.597 -5.290 1.00 88.31 108 LYS A N 1
ATOM 818 C CA . LYS A 1 108 ? 12.477 9.853 -5.783 1.00 88.31 108 LYS A CA 1
ATOM 819 C C . LYS A 1 108 ? 10.980 9.707 -6.047 1.00 88.31 108 LYS A C 1
ATOM 821 O O . LYS A 1 108 ? 10.560 8.657 -6.540 1.00 88.31 108 LYS A O 1
ATOM 826 N N . PRO A 1 109 ? 10.175 10.757 -5.795 1.00 90.94 109 PRO A N 1
ATOM 827 C CA . PRO A 1 109 ? 8.758 10.755 -6.132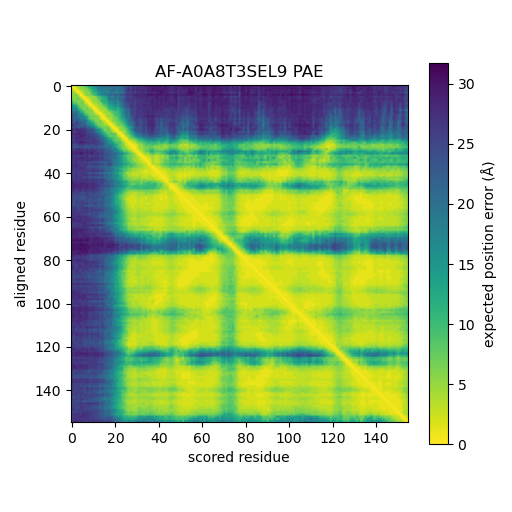 1.00 90.94 109 PRO A CA 1
ATOM 828 C C . PRO A 1 109 ? 8.527 10.402 -7.602 1.00 90.94 109 PRO A C 1
ATOM 830 O O . PRO A 1 109 ? 9.186 10.941 -8.492 1.00 90.94 109 PRO A O 1
ATOM 833 N N . THR A 1 110 ? 7.565 9.521 -7.856 1.00 91.94 110 THR A N 1
ATOM 834 C CA . THR A 1 110 ? 7.195 9.082 -9.203 1.00 91.94 110 THR A CA 1
ATOM 835 C C . THR A 1 110 ? 5.687 9.057 -9.388 1.00 91.94 110 THR A C 1
ATOM 837 O O . THR A 1 110 ? 4.905 9.194 -8.448 1.00 91.94 110 THR A O 1
ATOM 840 N N . SER A 1 111 ? 5.244 8.896 -10.631 1.00 92.00 111 SER A N 1
ATOM 841 C CA . SER A 1 111 ? 3.821 8.813 -10.923 1.00 92.00 111 SER A CA 1
ATOM 842 C C . SER A 1 111 ? 3.216 7.527 -10.363 1.00 92.00 111 SER A C 1
ATOM 844 O O . SER A 1 111 ? 3.654 6.430 -10.693 1.00 92.00 111 SER A O 1
ATOM 846 N N . CYS A 1 112 ? 2.113 7.653 -9.622 1.00 92.25 112 CYS A N 1
ATOM 847 C CA . CYS A 1 112 ? 1.318 6.504 -9.187 1.00 92.25 112 CYS A CA 1
ATOM 848 C C . CYS A 1 112 ? 0.461 5.880 -10.308 1.00 92.25 112 CYS A C 1
ATOM 850 O O . CYS A 1 112 ? -0.302 4.954 -10.042 1.00 92.25 112 CYS A O 1
ATOM 852 N N . LYS A 1 113 ? 0.539 6.373 -11.554 1.00 91.62 113 LYS A N 1
ATOM 853 C CA . LYS A 1 113 ? -0.264 5.874 -12.688 1.00 91.62 113 LYS A CA 1
ATOM 854 C C . LYS A 1 113 ? -0.185 4.353 -12.903 1.00 91.62 113 LYS A C 1
ATOM 856 O O . LYS A 1 113 ? -1.235 3.776 -13.178 1.00 91.62 113 LYS A O 1
ATOM 861 N N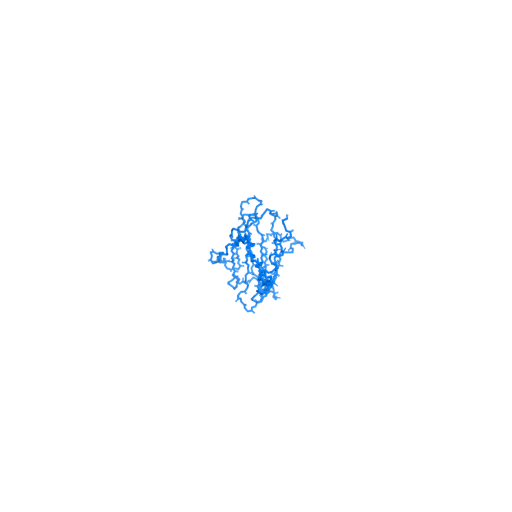 . PRO A 1 114 ? 0.981 3.685 -12.783 1.00 92.62 114 PRO A N 1
ATOM 862 C CA . PRO A 1 114 ? 1.052 2.237 -12.972 1.00 92.62 114 PRO A CA 1
ATOM 863 C C . PRO A 1 114 ? 0.445 1.451 -11.806 1.00 92.62 114 PRO A C 1
ATOM 865 O O . PRO A 1 114 ? 0.198 0.256 -11.940 1.00 92.62 114 PRO A O 1
ATOM 868 N N 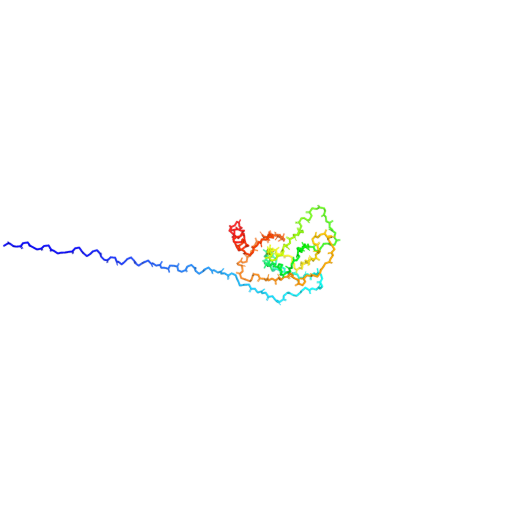. LEU A 1 115 ? 0.182 2.087 -10.665 1.00 93.00 115 LEU A N 1
ATOM 869 C CA . LEU A 1 115 ? -0.387 1.435 -9.498 1.00 93.00 115 LEU A CA 1
ATOM 870 C C . LEU A 1 115 ? -1.914 1.490 -9.565 1.00 93.00 115 LEU A C 1
ATOM 872 O O . LEU A 1 115 ? -2.517 2.532 -9.326 1.00 93.00 115 LEU A O 1
ATOM 876 N N . ARG A 1 116 ? -2.560 0.369 -9.869 1.00 93.38 116 ARG A N 1
ATOM 877 C CA . ARG A 1 116 ? -4.018 0.241 -9.835 1.00 93.38 116 ARG A CA 1
ATOM 878 C C . ARG A 1 116 ? -4.479 0.007 -8.401 1.00 93.38 116 ARG A C 1
ATOM 880 O O . ARG A 1 116 ? -3.997 -0.911 -7.746 1.00 93.38 116 ARG A O 1
ATOM 887 N N . VAL A 1 117 ? -5.445 0.799 -7.938 1.00 93.44 117 VAL A N 1
ATOM 888 C CA . VAL A 1 117 ? -6.015 0.683 -6.588 1.00 93.44 117 VAL A CA 1
ATOM 889 C C . VAL A 1 117 ? -7.495 0.306 -6.663 1.00 93.44 117 VAL A C 1
ATOM 891 O O . VAL A 1 117 ? -8.282 0.931 -7.381 1.00 93.44 117 VAL A O 1
ATOM 894 N N . CYS A 1 118 ? -7.876 -0.719 -5.908 1.00 92.25 118 CYS A N 1
ATOM 895 C CA . CYS A 1 118 ? -9.239 -1.225 -5.789 1.00 92.25 118 CYS A CA 1
ATOM 896 C C . CYS A 1 118 ? -9.671 -1.259 -4.323 1.00 92.25 118 CYS A C 1
ATOM 898 O O . CYS A 1 118 ? -8.846 -1.434 -3.433 1.00 92.25 118 CYS A O 1
ATOM 900 N N . ILE A 1 119 ? -10.973 -1.136 -4.077 1.00 89.94 119 ILE A N 1
ATOM 901 C CA . ILE A 1 119 ? -11.568 -1.304 -2.748 1.00 89.94 119 ILE A CA 1
ATOM 902 C C . ILE A 1 119 ? -12.236 -2.671 -2.690 1.00 89.94 119 ILE A C 1
ATOM 904 O O . ILE A 1 119 ? -12.999 -3.022 -3.596 1.00 89.94 119 ILE A O 1
ATOM 908 N N . LEU A 1 120 ? -11.999 -3.416 -1.615 1.00 88.06 120 LEU A N 1
ATOM 909 C CA . LEU A 1 120 ? -12.736 -4.640 -1.327 1.00 88.06 120 LEU A CA 1
ATOM 910 C C . LEU A 1 120 ? -14.017 -4.301 -0.548 1.00 88.06 120 LEU A C 1
ATOM 912 O O . LEU A 1 120 ? -14.025 -4.200 0.679 1.00 88.06 120 LEU A O 1
ATOM 916 N N . LYS A 1 121 ? -15.126 -4.110 -1.271 1.00 81.19 121 LYS A N 1
ATOM 917 C CA . LYS A 1 121 ? -16.439 -3.864 -0.664 1.00 81.19 121 LYS A CA 1
ATOM 918 C C . LYS A 1 121 ? -16.997 -5.134 -0.049 1.00 81.19 121 LYS A C 1
ATOM 920 O O . LYS A 1 121 ? -16.743 -6.234 -0.525 1.00 81.19 121 LYS A O 1
ATOM 925 N N . ASN A 1 122 ? -17.817 -4.969 0.986 1.00 70.31 122 ASN A N 1
ATOM 926 C CA . ASN A 1 122 ? -18.479 -6.073 1.684 1.00 70.31 122 ASN A CA 1
ATOM 927 C C . ASN A 1 122 ? -17.512 -7.150 2.204 1.00 70.31 122 ASN A C 1
ATOM 929 O O . ASN A 1 122 ? -17.953 -8.237 2.550 1.00 70.31 122 ASN A O 1
ATOM 933 N N . ALA A 1 123 ? -16.210 -6.853 2.308 1.00 63.62 123 ALA A N 1
ATOM 934 C CA . ALA A 1 123 ? -15.360 -7.558 3.249 1.00 63.62 123 ALA A CA 1
ATOM 935 C C . ALA A 1 123 ? -15.978 -7.303 4.619 1.00 63.62 123 ALA A C 1
ATOM 937 O O . ALA A 1 123 ? -15.966 -6.162 5.091 1.00 63.62 123 ALA A O 1
ATOM 938 N N . ASN A 1 124 ? -16.634 -8.329 5.160 1.00 56.28 124 ASN A N 1
ATOM 939 C CA . ASN A 1 124 ? -17.328 -8.307 6.439 1.00 56.28 124 ASN A CA 1
ATOM 940 C C . ASN A 1 124 ? -16.541 -7.463 7.421 1.00 56.28 124 ASN A C 1
ATOM 942 O O . ASN A 1 124 ? -15.355 -7.693 7.598 1.00 56.28 124 ASN A O 1
ATOM 946 N N . GLN A 1 125 ? -17.193 -6.408 7.897 1.00 61.66 125 GLN A N 1
ATOM 947 C CA . GLN A 1 125 ? -16.601 -5.242 8.526 1.00 61.66 125 GLN A CA 1
ATOM 948 C C . GLN A 1 125 ? -15.405 -5.671 9.417 1.00 61.66 125 GLN A C 1
ATOM 950 O O . GLN A 1 125 ? -15.557 -6.475 10.330 1.00 61.66 125 GLN A O 1
ATOM 955 N N . TRP A 1 126 ? -14.187 -5.230 9.094 1.00 68.75 126 TRP A N 1
ATOM 956 C CA . TRP A 1 126 ? -12.974 -5.669 9.798 1.00 68.75 126 TRP A CA 1
ATOM 957 C C . TRP A 1 126 ? -12.740 -4.744 10.990 1.00 68.75 126 TRP A C 1
ATOM 959 O O . TRP A 1 126 ? -12.349 -3.589 10.787 1.00 68.75 126 TRP A O 1
ATOM 969 N N . LYS A 1 127 ? -13.033 -5.208 12.218 1.00 72.69 127 LYS A N 1
ATOM 970 C CA . LYS A 1 127 ? -12.717 -4.461 13.450 1.00 72.69 127 LYS A CA 1
ATOM 971 C C . LYS A 1 127 ? -11.230 -4.576 13.733 1.00 72.69 127 LYS A C 1
ATOM 973 O O . LYS A 1 127 ? -10.804 -5.381 14.552 1.00 72.69 127 LYS A O 1
ATOM 978 N N . VAL A 1 128 ? -10.446 -3.784 13.027 1.00 72.31 128 VAL A N 1
ATOM 979 C CA . VAL A 1 128 ? -9.008 -3.687 13.256 1.00 72.31 128 VAL A CA 1
ATOM 980 C C . VAL A 1 128 ? -8.678 -2.245 13.601 1.00 72.31 128 VAL A C 1
ATOM 982 O O . VAL A 1 128 ? -9.348 -1.312 13.148 1.00 72.31 128 VAL A O 1
ATOM 985 N N . THR A 1 129 ? -7.691 -2.066 14.467 1.00 74.19 129 THR A N 1
ATOM 986 C CA . THR A 1 129 ? -7.207 -0.756 14.888 1.00 74.19 129 THR A CA 1
ATOM 987 C C . THR A 1 129 ? -5.903 -0.444 14.168 1.00 74.19 129 THR A C 1
ATOM 989 O O . THR A 1 129 ? -5.013 -1.284 14.077 1.00 74.19 129 THR A O 1
ATOM 992 N N . GLY A 1 130 ? -5.794 0.785 13.668 1.00 80.88 130 GLY A N 1
ATOM 993 C CA . GLY A 1 130 ? -4.618 1.247 12.941 1.00 80.88 130 GLY A CA 1
ATOM 994 C C . GLY A 1 130 ? -4.641 0.888 11.459 1.00 80.88 130 GLY A C 1
ATOM 995 O O . GLY A 1 130 ? -5.548 0.233 10.946 1.00 80.88 130 GLY A O 1
ATOM 996 N N . GLU A 1 131 ? -3.627 1.372 10.757 1.00 86.50 131 GLU A N 1
ATOM 997 C CA . GLU A 1 131 ? -3.371 0.997 9.373 1.00 86.50 131 GLU A CA 1
ATOM 998 C C . GLU A 1 131 ? -2.223 -0.032 9.350 1.00 86.50 131 GLU A C 1
ATOM 1000 O O . GLU A 1 131 ? -1.404 -0.057 10.268 1.00 86.50 131 GLU A O 1
ATOM 1005 N N . TYR A 1 132 ? -2.178 -0.931 8.372 1.00 88.94 132 TYR A N 1
ATOM 1006 C CA . TYR A 1 132 ? -1.057 -1.869 8.200 1.00 88.94 132 TYR A CA 1
ATOM 1007 C C . TYR A 1 132 ? -1.216 -2.668 6.908 1.00 88.94 132 TYR A C 1
ATOM 1009 O O . TYR A 1 132 ? -2.320 -2.811 6.367 1.00 88.94 132 TYR A O 1
ATOM 1017 N N . TRP A 1 133 ? -0.106 -3.216 6.419 1.00 92.00 133 TRP A N 1
ATOM 1018 C CA . TRP A 1 133 ? -0.110 -4.136 5.294 1.00 92.00 133 TRP A CA 1
ATOM 1019 C C . TRP A 1 133 ? -0.691 -5.490 5.700 1.00 92.00 133 TRP A C 1
ATOM 1021 O O . TRP A 1 133 ? -0.221 -6.145 6.628 1.00 92.00 133 TRP A O 1
ATOM 1031 N N . LEU A 1 134 ? -1.718 -5.930 4.980 1.00 91.62 134 LEU A N 1
ATOM 1032 C CA . LEU A 1 134 ? -2.224 -7.297 5.080 1.00 91.62 134 LE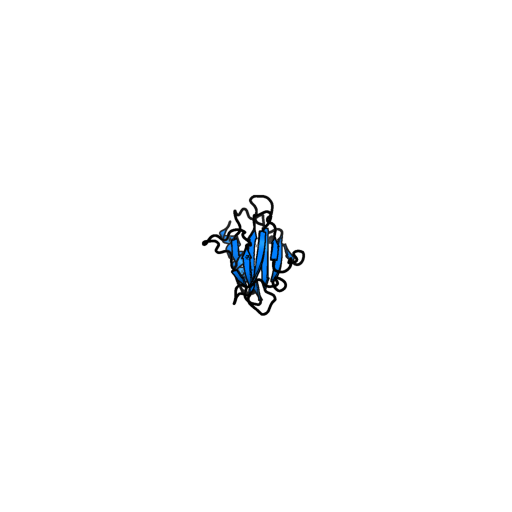U A CA 1
ATOM 1033 C C . LEU A 1 134 ? -1.312 -8.239 4.296 1.00 91.62 134 LEU A C 1
ATOM 1035 O O . LEU A 1 134 ? -0.901 -9.288 4.789 1.00 91.62 134 LEU A O 1
ATOM 1039 N N . VAL A 1 135 ? -0.981 -7.847 3.070 1.00 94.06 135 VAL A N 1
ATOM 1040 C CA . VAL A 1 135 ? -0.115 -8.601 2.167 1.00 94.06 135 VAL A CA 1
ATOM 1041 C C . VAL A 1 135 ? 0.774 -7.610 1.441 1.00 94.06 135 VAL A C 1
ATOM 1043 O O . VAL A 1 135 ? 0.285 -6.599 0.941 1.00 94.06 135 VAL A O 1
ATOM 1046 N N . GLU A 1 136 ? 2.058 -7.923 1.351 1.00 94.56 136 GLU A N 1
ATOM 1047 C CA . GLU A 1 136 ? 3.044 -7.110 0.647 1.00 94.56 136 GLU A CA 1
ATOM 1048 C C . GLU A 1 136 ? 3.644 -7.909 -0.501 1.00 94.56 136 GLU A C 1
ATOM 1050 O O . GLU A 1 136 ? 3.997 -9.078 -0.328 1.00 94.56 136 GLU A O 1
ATOM 1055 N N . ASN A 1 137 ? 3.750 -7.252 -1.655 1.00 96.69 137 ASN A N 1
ATOM 1056 C CA . ASN A 1 137 ? 4.542 -7.682 -2.801 1.00 96.69 137 ASN A CA 1
ATOM 1057 C C . ASN A 1 137 ? 4.400 -9.164 -3.195 1.00 96.69 137 ASN A C 1
ATOM 1059 O O . ASN A 1 137 ? 5.366 -9.929 -3.158 1.00 96.69 137 ASN A O 1
ATOM 1063 N N . LYS A 1 138 ? 3.191 -9.598 -3.556 1.00 97.56 138 LYS A N 1
ATOM 1064 C CA . LYS A 1 138 ? 2.944 -10.974 -4.012 1.00 97.56 138 LYS A CA 1
ATOM 1065 C C . LYS A 1 138 ? 2.570 -11.036 -5.480 1.00 97.56 138 LYS A C 1
ATOM 1067 O O . LYS A 1 138 ? 1.745 -10.251 -5.941 1.00 97.56 138 LYS A O 1
ATOM 1072 N N . ALA A 1 139 ? 3.108 -12.027 -6.183 1.00 95.69 139 ALA A N 1
ATOM 1073 C CA . ALA A 1 139 ? 2.631 -12.400 -7.505 1.00 95.69 139 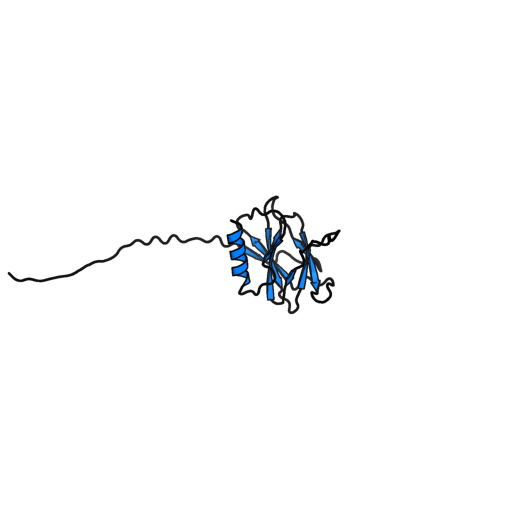ALA A CA 1
ATOM 1074 C C . ALA A 1 139 ? 1.130 -12.738 -7.462 1.00 95.69 139 ALA A C 1
ATOM 1076 O O . ALA A 1 139 ? 0.603 -13.175 -6.433 1.00 95.69 139 ALA A O 1
ATOM 1077 N N . THR A 1 140 ? 0.432 -12.550 -8.584 1.00 88.31 140 THR A N 1
ATOM 1078 C CA . THR A 1 140 ? -1.023 -12.758 -8.674 1.00 88.31 140 THR A CA 1
ATOM 1079 C C . THR A 1 140 ? -1.458 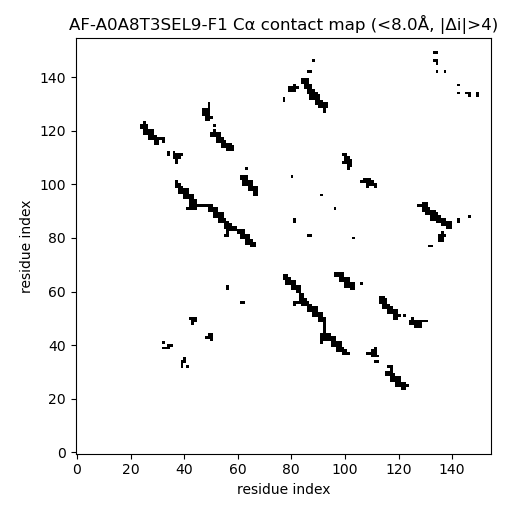-14.156 -8.217 1.00 88.31 140 THR A C 1
ATOM 1081 O O . THR A 1 140 ? -2.494 -14.270 -7.565 1.00 88.31 140 THR A O 1
ATOM 1084 N N . SER A 1 141 ? -0.667 -15.198 -8.503 1.00 91.31 141 SER A N 1
ATOM 1085 C CA . SER A 1 141 ? -0.951 -16.586 -8.098 1.00 91.31 141 SER A CA 1
ATOM 1086 C C . SER A 1 141 ? -1.032 -16.765 -6.582 1.00 91.31 141 SER A C 1
ATOM 1088 O O . SER A 1 141 ? -1.880 -17.504 -6.087 1.00 91.31 141 SER A O 1
ATOM 1090 N N . ASP A 1 142 ?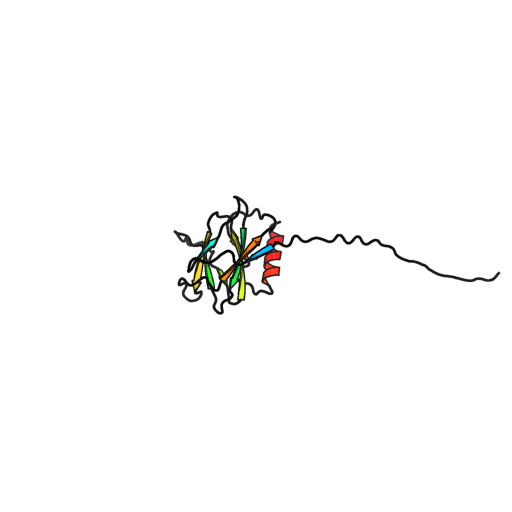 -0.185 -16.051 -5.842 1.00 94.19 142 ASP A N 1
ATOM 1091 C CA . ASP A 1 142 ? 0.016 -16.273 -4.408 1.00 94.19 142 ASP A CA 1
ATOM 1092 C C . ASP A 1 142 ? -0.781 -15.273 -3.566 1.00 94.19 142 ASP A C 1
ATOM 1094 O O . ASP A 1 142 ? -1.064 -15.495 -2.385 1.00 94.19 142 ASP A O 1
ATOM 1098 N N . PHE A 1 143 ? -1.150 -14.146 -4.176 1.00 93.56 143 PHE A N 1
ATOM 1099 C CA . PHE A 1 143 ? -1.775 -13.023 -3.500 1.00 93.56 143 PHE A CA 1
ATOM 1100 C C . PHE A 1 143 ? -3.108 -13.393 -2.846 1.00 93.56 143 PHE A C 1
ATOM 1102 O O . PHE A 1 143 ? -3.319 -13.105 -1.666 1.00 93.56 143 PHE A O 1
ATOM 1109 N N . SER A 1 144 ? -4.002 -14.062 -3.581 1.00 89.50 144 SER A N 1
ATOM 1110 C CA . SER A 1 144 ? -5.321 -14.448 -3.069 1.00 89.50 144 SER A CA 1
ATOM 1111 C C . SER A 1 144 ? -5.203 -15.382 -1.868 1.00 89.50 144 SER A C 1
ATOM 1113 O O . SER A 1 144 ? -5.898 -15.197 -0.869 1.00 89.50 144 SER A O 1
ATOM 1115 N N . GLN A 1 145 ? -4.286 -16.351 -1.927 1.00 91.31 145 GLN A N 1
ATOM 1116 C CA . GLN A 1 145 ? -4.040 -17.270 -0.821 1.00 91.31 145 GLN A CA 1
ATOM 1117 C C . GLN A 1 145 ? -3.481 -16.532 0.398 1.00 91.31 145 GLN A C 1
ATOM 1119 O O . GLN A 1 145 ? -4.000 -16.709 1.499 1.00 91.31 145 GLN A O 1
ATOM 1124 N N . ALA A 1 146 ? -2.469 -15.679 0.213 1.00 92.94 146 ALA A N 1
ATOM 1125 C CA . ALA A 1 146 ? -1.880 -14.897 1.299 1.00 92.94 146 ALA A CA 1
ATOM 1126 C C . ALA A 1 146 ? -2.922 -13.997 1.985 1.00 92.94 146 ALA A C 1
ATOM 1128 O O . ALA A 1 146 ? -2.985 -13.936 3.215 1.00 92.94 146 ALA A O 1
ATOM 1129 N N . LEU A 1 147 ? -3.784 -13.353 1.195 1.00 89.88 147 LEU A N 1
ATOM 1130 C CA . LEU A 1 147 ? -4.847 -12.492 1.702 1.00 89.88 147 LEU A CA 1
ATOM 1131 C C . LEU A 1 147 ? -5.882 -13.291 2.505 1.00 89.88 147 LEU A C 1
ATOM 1133 O O . LEU A 1 147 ? -6.235 -12.905 3.618 1.00 89.88 147 LEU A O 1
ATOM 1137 N N . MET A 1 148 ? -6.314 -14.444 1.990 1.00 86.50 148 MET A N 1
ATOM 1138 C CA . MET A 1 148 ? -7.252 -15.321 2.697 1.00 86.50 148 MET A CA 1
ATOM 1139 C C . MET A 1 148 ? -6.667 -15.888 3.994 1.00 86.50 148 MET A C 1
ATOM 1141 O O . MET A 1 148 ? -7.389 -16.016 4.981 1.00 86.50 148 MET A O 1
ATOM 1145 N N . GLN A 1 149 ? -5.371 -16.209 4.025 1.00 88.31 149 GLN A N 1
ATOM 1146 C CA . GLN A 1 149 ? -4.704 -16.668 5.247 1.00 88.31 149 GLN A CA 1
ATOM 1147 C C . GLN A 1 149 ? -4.689 -15.585 6.323 1.00 88.31 149 GLN A C 1
ATOM 1149 O O . GLN A 1 149 ? -5.016 -15.854 7.479 1.00 88.31 149 GLN A O 1
ATOM 1154 N N . ARG A 1 150 ? -4.402 -14.336 5.940 1.00 86.19 150 ARG A N 1
ATOM 1155 C CA . ARG A 1 150 ? -4.517 -13.205 6.865 1.00 86.19 150 ARG A CA 1
ATOM 1156 C C . ARG A 1 150 ? -5.920 -13.067 7.402 1.00 86.19 150 ARG A C 1
ATOM 1158 O O . ARG A 1 150 ? -6.087 -12.903 8.607 1.00 86.19 150 ARG A O 1
ATOM 1165 N N . PHE A 1 151 ? -6.913 -13.234 6.541 1.00 79.56 151 PHE A N 1
ATOM 1166 C CA . PHE A 1 151 ? -8.288 -13.128 6.975 1.00 79.56 151 PHE A CA 1
ATOM 1167 C C . PHE A 1 151 ? -8.714 -14.210 7.980 1.00 79.56 151 PHE A C 1
ATOM 1169 O O . PHE A 1 151 ? -9.487 -13.927 8.891 1.00 79.56 151 PHE A O 1
ATOM 1176 N N . LYS A 1 152 ? -8.170 -15.425 7.883 1.00 79.56 152 LYS A N 1
ATOM 1177 C CA . LYS A 1 152 ? -8.414 -16.479 8.880 1.00 79.56 152 LYS A CA 1
ATOM 1178 C C . LYS A 1 152 ? -7.766 -16.185 10.233 1.00 79.56 152 LYS A C 1
ATOM 1180 O O . LYS A 1 152 ? -8.313 -16.568 11.252 1.00 79.56 152 LYS A O 1
ATOM 1185 N N . SER A 1 153 ? -6.618 -15.508 10.246 1.00 70.25 153 SER A N 1
ATOM 1186 C CA . SER A 1 153 ? -5.860 -15.235 11.478 1.00 70.25 153 SER A CA 1
ATOM 1187 C C . SER A 1 153 ? -6.429 -14.117 12.364 1.00 70.25 153 SER A C 1
ATOM 1189 O O . SER A 1 153 ? -5.919 -13.898 13.455 1.00 70.25 153 SER A O 1
ATOM 1191 N N . THR A 1 154 ? -7.418 -13.358 11.882 1.00 62.47 154 THR A N 1
ATOM 1192 C CA . THR A 1 154 ? -7.979 -12.182 12.584 1.00 62.47 154 THR A CA 1
ATOM 1193 C C . THR A 1 154 ? -9.402 -12.418 13.114 1.00 62.47 154 THR A C 1
ATOM 1195 O O . THR A 1 154 ? -9.989 -11.498 13.680 1.00 62.47 154 THR A O 1
ATOM 1198 N N . GLN A 1 155 ? -9.966 -13.613 12.901 1.00 54.72 155 GLN A N 1
ATOM 1199 C CA . GLN A 1 155 ? -11.220 -14.065 13.522 1.00 54.72 155 GLN A CA 1
ATOM 1200 C C . GLN A 1 155 ? -10.910 -14.846 14.794 1.00 54.72 155 GLN A C 1
ATOM 1202 O O . GLN A 1 155 ? -11.692 -14.690 15.756 1.00 54.72 155 GLN A O 1
#

Nearest PDB structures (foldseek):
  7te5-assembly1_A  TM=5.081E-01  e=2.092E-01  Yersinia pestis CO92
  4dzg-assembly1_A  TM=4.417E-01  e=1.773E-01  Aeromonas hydrophila subsp. hydrophila ATCC 7966
  3dl3-assembly4_I  TM=4.954E-01  e=6.301E-01  Aliivibrio fischeri ES114
  4e2g-assembly2_D  TM=2.025E-01  e=7.434E-01  Sphaerobacter thermophilus DSM 20745

Solvent-accessible surface area (backbone atoms only — not comparable to full-atom values): 9093 Å² total; per-residue (Å²): 142,82,90,79,92,82,74,92,81,88,78,86,82,81,82,77,77,79,76,75,79,79,72,82,71,45,50,78,49,67,77,85,65,70,60,63,63,38,26,36,81,45,60,22,46,64,90,62,22,36,32,42,35,39,38,31,26,72,37,89,59,51,38,23,34,31,66,69,58,99,71,81,56,101,77,68,86,56,67,43,63,28,40,51,57,11,31,31,30,38,36,27,27,48,76,69,41,44,38,34,25,17,36,58,90,78,63,45,81,32,70,32,79,43,49,46,46,27,38,47,39,75,52,72,82,40,79,43,84,62,65,50,74,70,36,74,48,24,49,69,88,52,34,63,57,51,46,52,53,50,58,64,75,75,112

Secondary structure (DSSP, 8-state):
------------------------PPEEEESS---BTTEEEE---STT-BEEEEEEE-SSS-EEEEE--SS--TT----EEE-TTEEEEEEE-SS-EEEEEEETTT--B--STTEEEEEEETS--B---S-EEEEEEEEHHHHHHHHHHHHHTT-

Foldseek 3Di:
DDDDDDDDDPDDDPPPPPPPPPPPQFDKAWDPWDAPFQKTKDAADPAQFWWKKKKFQQDQAKKWKAWDDPDDDPPRPRIAIAHHGWMWMKTDRHRITMIGIAHPPPRHRHGCVRMIMITRHPPPTQRDPHMDTQGGHHHPVCVVVSNVVSVVVRD